Protein AF-A0A972ZMJ4-F1 (afdb_monomer_lite)

Radius of gyration: 10.58 Å; chains: 1; bounding box: 25×20×24 Å

Structure (mmCIF, N/CA/C/O backbone):
data_AF-A0A972ZMJ4-F1
#
_entry.id   AF-A0A972ZMJ4-F1
#
loop_
_atom_site.group_PDB
_atom_site.id
_atom_site.type_symbol
_atom_site.label_atom_id
_atom_site.label_alt_id
_atom_site.label_comp_id
_atom_site.label_asym_id
_atom_site.label_entity_id
_atom_site.label_seq_id
_atom_site.pdbx_PDB_ins_code
_atom_site.Cartn_x
_atom_site.Cartn_y
_atom_site.Cartn_z
_atom_site.occupancy
_atom_site.B_iso_or_equiv
_atom_site.auth_seq_id
_atom_site.auth_comp_id
_atom_site.auth_asym_id
_atom_site.auth_atom_id
_atom_site.pdbx_PDB_model_num
ATOM 1 N N . MET A 1 1 ? 5.030 -1.733 4.303 1.00 91.12 1 MET A N 1
ATOM 2 C CA . MET A 1 1 ? 3.623 -1.267 4.296 1.00 91.12 1 MET A CA 1
ATOM 3 C C . MET A 1 1 ? 3.462 -0.244 5.404 1.00 91.12 1 MET A C 1
ATOM 5 O O . MET A 1 1 ? 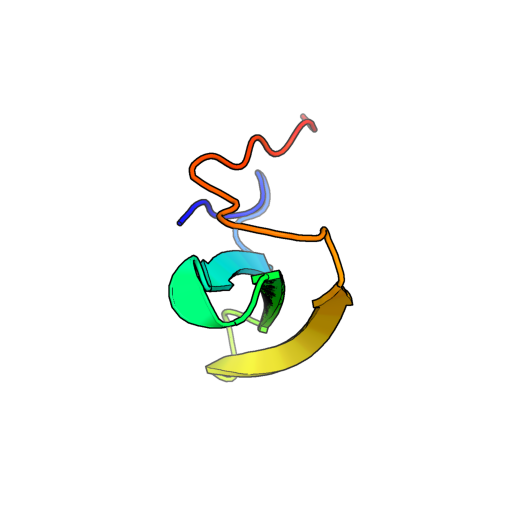4.214 -0.327 6.369 1.00 91.12 1 MET A O 1
ATOM 9 N N . ARG A 1 2 ? 2.530 0.703 5.285 1.00 95.50 2 ARG A N 1
ATOM 10 C CA . ARG A 1 2 ? 2.254 1.680 6.347 1.00 95.50 2 ARG A 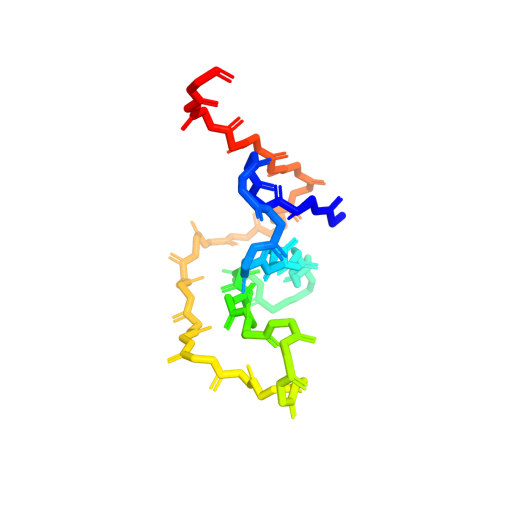CA 1
ATOM 11 C C . ARG A 1 2 ? 0.787 2.100 6.324 1.00 95.50 2 ARG A C 1
ATOM 13 O O . ARG A 1 2 ? 0.246 2.350 5.250 1.00 95.50 2 ARG A O 1
ATOM 20 N N . PHE A 1 3 ? 0.157 2.173 7.491 1.00 95.81 3 PHE A N 1
ATOM 21 C CA . PHE A 1 3 ? -1.196 2.722 7.640 1.00 95.81 3 PHE A CA 1
ATOM 22 C C . PHE A 1 3 ? -1.204 4.233 7.428 1.00 95.81 3 PHE A C 1
ATOM 24 O O . PHE A 1 3 ? -0.156 4.844 7.545 1.00 95.81 3 PHE A O 1
ATOM 31 N N . ALA A 1 4 ? -2.338 4.854 7.134 1.00 94.75 4 ALA A N 1
ATOM 32 C CA . ALA A 1 4 ? -2.533 6.285 7.350 1.00 94.75 4 ALA A CA 1
ATOM 33 C C . ALA A 1 4 ? -2.586 6.592 8.864 1.00 94.75 4 ALA A C 1
ATOM 35 O O . ALA A 1 4 ? -2.776 5.671 9.659 1.00 94.75 4 ALA A O 1
ATOM 36 N N . PRO A 1 5 ? -2.404 7.851 9.293 1.00 94.75 5 PRO A N 1
ATOM 37 C CA . PRO A 1 5 ? -2.436 8.227 10.710 1.00 94.75 5 PRO A CA 1
ATOM 38 C C . PRO A 1 5 ? -3.802 7.961 11.356 1.00 94.75 5 PRO A C 1
ATOM 40 O O . PRO A 1 5 ? -3.869 7.505 12.490 1.00 94.75 5 PRO A O 1
ATOM 43 N N . ASP A 1 6 ? -4.880 8.158 10.595 1.00 94.56 6 ASP A N 1
ATOM 44 C CA . ASP A 1 6 ? -6.259 7.841 10.985 1.00 94.56 6 ASP A CA 1
ATOM 45 C C . ASP A 1 6 ? -6.594 6.337 10.924 1.00 94.56 6 ASP A C 1
ATOM 47 O O . ASP A 1 6 ? -7.691 5.928 11.295 1.00 94.56 6 ASP A O 1
ATOM 51 N N . GLY A 1 7 ? -5.673 5.502 10.431 1.00 95.44 7 GLY A N 1
ATOM 52 C CA . GLY A 1 7 ? -5.871 4.066 10.254 1.00 95.44 7 GLY A CA 1
ATOM 53 C C . GLY A 1 7 ? -6.862 3.668 9.154 1.00 95.44 7 GLY A C 1
ATOM 54 O O . GLY A 1 7 ? -7.005 2.473 8.902 1.00 95.44 7 GLY A O 1
ATOM 55 N N . ALA A 1 8 ? -7.507 4.611 8.459 1.00 96.56 8 ALA A N 1
ATOM 56 C CA . ALA A 1 8 ? -8.552 4.322 7.469 1.00 96.56 8 ALA A CA 1
ATOM 57 C C . ALA A 1 8 ? -7.991 3.750 6.158 1.00 96.56 8 ALA A C 1
ATOM 59 O O . ALA A 1 8 ? -8.691 3.080 5.401 1.00 96.56 8 ALA A O 1
ATOM 60 N N . LYS A 1 9 ? -6.710 4.015 5.878 1.00 97.00 9 LYS A N 1
ATOM 61 C CA . LYS A 1 9 ? -6.030 3.527 4.674 1.00 97.00 9 LYS A CA 1
ATOM 62 C C . LYS A 1 9 ? -4.778 2.738 5.006 1.00 97.00 9 LYS A C 1
ATOM 64 O O . LYS A 1 9 ? -4.052 3.068 5.941 1.00 97.00 9 LYS A O 1
ATOM 69 N N . LEU A 1 10 ? -4.476 1.742 4.182 1.00 97.00 10 LEU A N 1
ATOM 70 C CA . LEU A 1 10 ? -3.210 1.016 4.193 1.00 97.00 10 LEU A CA 1
ATOM 71 C C . LEU A 1 10 ? -2.494 1.209 2.860 1.00 97.00 10 LEU A C 1
ATOM 73 O O . LEU A 1 10 ? -3.062 0.989 1.792 1.00 97.00 10 LEU A O 1
ATOM 77 N N . TYR A 1 11 ? -1.221 1.579 2.930 1.00 97.00 11 TYR A N 1
ATOM 78 C CA . TYR A 1 11 ? -0.362 1.724 1.768 1.00 97.00 11 TYR A CA 1
ATOM 79 C C . TYR A 1 11 ? 0.621 0.557 1.699 1.00 97.00 11 TYR A C 1
ATOM 81 O O . TYR A 1 11 ? 1.459 0.355 2.591 1.00 97.00 11 TYR A O 1
ATOM 89 N N . ALA A 1 12 ? 0.525 -0.220 0.624 1.00 97.00 12 ALA A N 1
ATOM 90 C CA . ALA A 1 12 ? 1.360 -1.386 0.381 1.00 97.00 12 ALA A CA 1
ATOM 91 C C . ALA A 1 12 ? 2.276 -1.153 -0.817 1.00 97.00 12 ALA A C 1
ATOM 93 O O . ALA A 1 12 ? 1.824 -0.882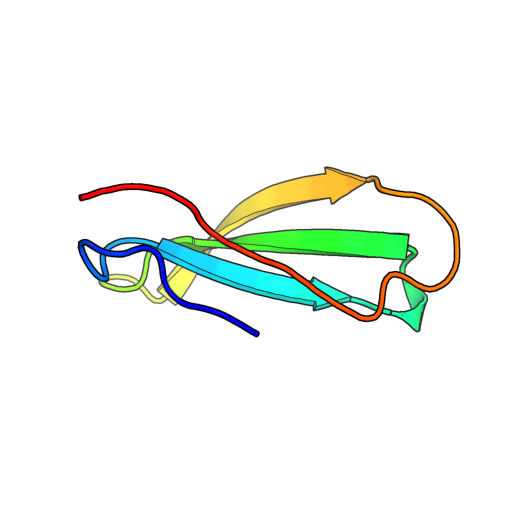 -1.925 1.00 97.00 12 ALA A O 1
ATOM 94 N N . VAL A 1 13 ? 3.577 -1.270 -0.575 1.00 97.56 13 VAL A N 1
ATOM 95 C CA . VAL A 1 13 ? 4.601 -1.173 -1.610 1.00 97.56 13 VAL A CA 1
ATOM 96 C C . VAL A 1 13 ? 4.652 -2.493 -2.372 1.00 97.56 13 VAL A C 1
ATOM 98 O O . VAL A 1 13 ? 4.868 -3.545 -1.773 1.00 97.56 13 VAL A O 1
ATOM 101 N N . ASN A 1 14 ? 4.486 -2.428 -3.690 1.00 96.38 14 ASN A N 1
ATOM 102 C CA . ASN A 1 14 ? 4.604 -3.562 -4.596 1.00 96.38 14 ASN A CA 1
ATOM 103 C C . ASN A 1 14 ? 5.945 -3.451 -5.339 1.00 96.38 14 ASN A C 1
ATOM 105 O O . ASN A 1 14 ? 5.984 -3.019 -6.490 1.00 96.38 14 ASN A O 1
ATOM 109 N N . HIS A 1 15 ? 7.043 -3.821 -4.673 1.00 95.81 15 HIS A N 1
ATOM 110 C CA . HIS A 1 15 ? 8.412 -3.615 -5.169 1.00 95.81 15 HIS A CA 1
ATOM 111 C C . HIS A 1 15 ? 8.621 -4.114 -6.610 1.00 95.81 15 HIS A C 1
ATOM 113 O O . HIS A 1 15 ? 9.042 -3.357 -7.477 1.00 95.81 15 HIS A O 1
ATOM 119 N N . GLY A 1 16 ? 8.266 -5.372 -6.896 1.00 96.19 16 GLY A N 1
ATOM 120 C CA . GLY A 1 16 ? 8.440 -5.951 -8.235 1.00 96.19 16 GLY A CA 1
ATOM 121 C C . GLY A 1 16 ? 7.505 -5.376 -9.305 1.00 96.19 16 GLY A C 1
ATOM 122 O O . GLY A 1 16 ? 7.798 -5.485 -10.487 1.00 96.19 16 GLY A O 1
ATOM 123 N N . ALA A 1 17 ? 6.392 -4.758 -8.904 1.00 96.12 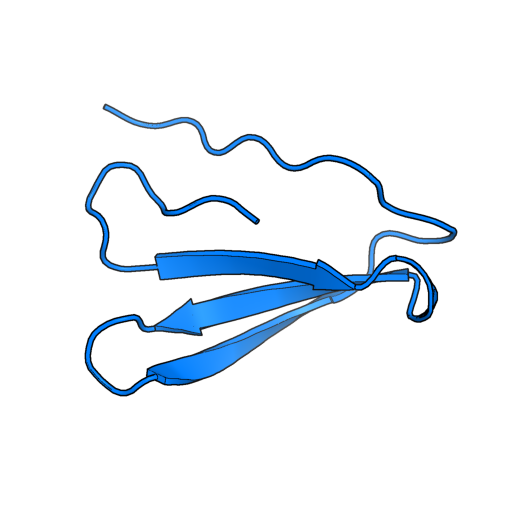17 ALA A N 1
ATOM 124 C CA . ALA A 1 17 ? 5.408 -4.184 -9.822 1.00 96.12 17 ALA A CA 1
ATOM 125 C C . ALA A 1 17 ? 5.560 -2.665 -9.992 1.00 96.12 17 ALA A C 1
ATOM 127 O O . ALA A 1 17 ? 4.702 -2.037 -10.610 1.00 96.12 17 ALA A O 1
ATOM 128 N N . GLY A 1 18 ? 6.573 -2.055 -9.372 1.00 97.25 18 GLY A N 1
ATOM 129 C CA . GLY A 1 18 ? 6.846 -0.626 -9.491 1.00 97.25 18 GLY A CA 1
ATOM 130 C C . GLY A 1 18 ? 5.701 0.293 -9.051 1.00 97.25 18 GLY A C 1
ATOM 131 O O . GLY A 1 18 ? 5.491 1.369 -9.617 1.00 97.25 18 GLY A O 1
ATOM 132 N N . SER A 1 19 ? 4.896 -0.147 -8.080 1.00 97.88 19 SER A N 1
ATOM 133 C CA . SER A 1 19 ? 3.672 0.554 -7.679 1.00 97.88 19 SER A CA 1
ATOM 134 C C . SER A 1 19 ? 3.403 0.493 -6.180 1.00 97.88 19 SER A C 1
ATOM 136 O O . SER A 1 19 ? 3.986 -0.303 -5.446 1.00 97.88 19 SER A O 1
ATOM 138 N N . VAL A 1 20 ? 2.464 1.317 -5.727 1.00 97.81 20 VAL A N 1
ATOM 139 C CA . VAL A 1 20 ? 1.911 1.314 -4.373 1.00 97.81 20 VAL A CA 1
ATOM 140 C C . VAL A 1 20 ? 0.407 1.083 -4.457 1.00 97.81 20 VAL A C 1
ATOM 142 O O . VAL A 1 20 ? -0.298 1.801 -5.161 1.00 97.81 20 VAL A O 1
ATOM 145 N N . SER A 1 21 ? -0.101 0.097 -3.727 1.00 98.00 21 SER A N 1
ATOM 146 C CA . SER A 1 21 ? -1.541 -0.091 -3.536 1.00 98.00 21 SER A CA 1
ATOM 147 C C . SER A 1 21 ? -2.024 0.763 -2.366 1.00 98.00 21 SER A C 1
ATOM 149 O O . SER A 1 21 ? -1.382 0.785 -1.315 1.00 98.00 21 SER A O 1
ATOM 151 N N . VAL A 1 22 ? -3.173 1.411 -2.527 1.00 97.62 22 VAL A N 1
ATOM 152 C CA . VAL A 1 22 ? -3.926 2.068 -1.455 1.00 97.62 22 VAL A CA 1
ATOM 153 C C . VAL A 1 22 ? -5.149 1.214 -1.171 1.00 97.62 22 VAL A C 1
ATOM 155 O O . VAL A 1 22 ? -5.937 0.953 -2.079 1.00 97.62 22 VAL A O 1
ATOM 158 N N . LEU A 1 23 ? -5.291 0.769 0.068 1.00 98.06 23 LEU A N 1
ATOM 159 C CA . LEU A 1 23 ? -6.389 -0.072 0.517 1.00 98.06 23 LEU A CA 1
ATOM 160 C C . LEU A 1 23 ? -7.232 0.680 1.541 1.00 98.06 23 LEU A C 1
ATOM 162 O O . LEU A 1 23 ? -6.685 1.461 2.319 1.00 98.06 23 LEU A O 1
ATOM 166 N N . ASP A 1 24 ? -8.532 0.419 1.538 1.00 98.06 24 ASP A N 1
ATOM 167 C CA . ASP A 1 24 ? -9.426 0.708 2.653 1.00 98.06 24 ASP A CA 1
ATOM 168 C C . ASP A 1 24 ? -9.268 -0.395 3.705 1.00 98.06 24 ASP A C 1
ATOM 170 O O . ASP A 1 24 ? -9.149 -1.579 3.373 1.00 98.06 24 ASP A O 1
ATOM 174 N N . THR A 1 25 ? -9.173 -0.014 4.975 1.00 97.12 25 THR A N 1
ATOM 175 C CA . THR A 1 25 ? -8.918 -0.969 6.061 1.00 97.12 2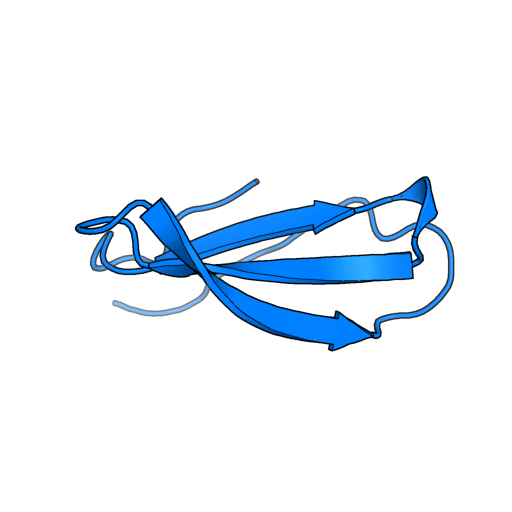5 THR A CA 1
ATOM 176 C C . THR A 1 25 ? -10.186 -1.575 6.643 1.00 97.12 25 THR A C 1
ATOM 178 O O . THR A 1 25 ? -10.099 -2.639 7.255 1.00 97.12 25 THR A O 1
ATOM 181 N N . ALA A 1 26 ? -11.345 -0.944 6.445 1.00 97.75 26 ALA A N 1
ATOM 182 C CA . ALA A 1 26 ? -12.614 -1.415 6.978 1.00 97.75 26 ALA A CA 1
ATOM 183 C C . ALA A 1 26 ? -13.164 -2.577 6.145 1.00 97.75 26 ALA A C 1
ATOM 185 O O . ALA A 1 26 ? -13.603 -3.578 6.710 1.00 97.75 26 ALA A O 1
ATOM 186 N N . ASP A 1 27 ? -13.105 -2.468 4.817 1.00 97.12 27 ASP A N 1
ATOM 187 C CA . ASP A 1 27 ? -13.612 -3.491 3.892 1.00 97.12 27 ASP A CA 1
ATOM 188 C C . ASP A 1 27 ? -12.509 -4.312 3.196 1.00 97.12 27 ASP A C 1
ATOM 190 O O . ASP A 1 27 ? -12.802 -5.221 2.419 1.00 97.12 27 ASP A O 1
ATOM 194 N N . GLN A 1 28 ? -11.237 -4.020 3.498 1.00 96.00 28 GLN A N 1
ATOM 195 C CA . GLN A 1 28 ? -10.051 -4.681 2.936 1.00 96.00 28 GLN A CA 1
ATOM 196 C C . GLN A 1 28 ? -9.955 -4.589 1.405 1.00 96.00 28 GLN A C 1
ATOM 198 O O . GLN A 1 28 ? -9.323 -5.431 0.753 1.00 96.00 28 GLN A O 1
ATOM 203 N N . ARG A 1 29 ? -10.551 -3.557 0.799 1.00 97.75 29 ARG A N 1
ATOM 204 C CA . ARG A 1 29 ? -10.570 -3.379 -0.653 1.00 97.75 29 ARG A CA 1
ATOM 205 C C . ARG A 1 29 ? -9.441 -2.481 -1.141 1.00 97.75 29 ARG A C 1
ATOM 207 O O . ARG A 1 29 ? -9.093 -1.476 -0.529 1.00 97.75 29 ARG A O 1
ATOM 214 N N . VAL A 1 30 ? -8.906 -2.783 -2.325 1.00 97.81 30 VAL A N 1
ATOM 215 C CA . VAL A 1 30 ? -8.005 -1.862 -3.034 1.00 97.81 30 VAL A CA 1
ATOM 216 C C . VAL A 1 30 ? -8.814 -0.678 -3.567 1.00 97.81 30 VAL A C 1
ATOM 218 O O . VAL A 1 30 ? -9.696 -0.842 -4.407 1.00 97.81 30 VAL A O 1
ATOM 221 N N . LEU A 1 31 ? -8.490 0.520 -3.091 1.00 97.88 31 LEU A N 1
ATOM 222 C CA . LEU A 1 31 ? -9.076 1.780 -3.543 1.00 97.88 31 LEU A CA 1
ATOM 223 C C . LEU A 1 31 ? -8.349 2.339 -4.764 1.00 97.88 31 LEU A C 1
ATOM 225 O O . LEU A 1 31 ? -8.977 2.920 -5.644 1.00 97.88 31 LEU A O 1
ATOM 229 N N . ASN A 1 32 ? -7.021 2.207 -4.798 1.00 97.81 32 ASN A N 1
ATOM 230 C CA . ASN A 1 32 ? -6.201 2.739 -5.880 1.00 97.81 32 ASN A CA 1
ATOM 231 C C . ASN A 1 32 ? -4.869 1.984 -6.014 1.00 97.81 32 ASN A C 1
ATOM 233 O O . ASN A 1 32 ? -4.391 1.363 -5.062 1.00 97.81 32 ASN A O 1
ATOM 237 N N . ARG A 1 33 ? -4.233 2.095 -7.181 1.00 97.56 33 ARG A N 1
ATOM 238 C CA . ARG A 1 33 ? -2.846 1.694 -7.413 1.00 97.56 33 ARG A CA 1
ATOM 239 C C . ARG A 1 33 ? -2.093 2.844 -8.076 1.00 97.56 33 ARG A C 1
ATOM 241 O O . ARG A 1 33 ? -2.465 3.307 -9.145 1.00 97.56 33 ARG A O 1
ATOM 248 N N . ILE A 1 34 ? -1.029 3.286 -7.421 1.00 96.69 34 ILE A N 1
ATOM 249 C CA . ILE A 1 34 ? -0.197 4.412 -7.837 1.00 96.69 34 ILE A CA 1
ATOM 250 C C . ILE A 1 34 ? 1.081 3.847 -8.448 1.00 96.69 34 ILE A C 1
ATOM 252 O O . ILE A 1 34 ? 1.821 3.134 -7.771 1.00 96.69 34 ILE A O 1
ATOM 256 N N . THR A 1 35 ? 1.343 4.146 -9.716 1.00 97.31 35 THR A N 1
ATOM 257 C CA . THR A 1 35 ? 2.614 3.803 -10.368 1.00 97.31 35 THR A CA 1
ATOM 258 C C . THR A 1 35 ? 3.709 4.741 -9.871 1.00 97.31 35 THR A C 1
ATOM 260 O O . THR A 1 35 ? 3.518 5.955 -9.864 1.00 97.31 35 THR A O 1
ATOM 263 N N . VAL A 1 36 ? 4.840 4.180 -9.443 1.00 95.12 36 VAL A N 1
ATOM 264 C CA . VAL A 1 36 ? 5.975 4.933 -8.877 1.00 95.12 36 VAL A CA 1
ATOM 265 C C . VAL A 1 36 ? 7.231 4.789 -9.743 1.00 95.12 36 VAL A C 1
ATOM 267 O O . VAL A 1 36 ? 8.026 5.720 -9.807 1.00 95.12 36 VAL A O 1
ATOM 270 N N . GLY A 1 37 ? 7.388 3.662 -10.444 1.00 92.00 37 GLY A N 1
ATOM 271 C CA . GLY A 1 37 ? 8.610 3.306 -11.173 1.00 92.00 37 GLY A CA 1
ATOM 272 C C . GLY A 1 37 ? 9.337 2.145 -10.500 1.00 92.00 37 GLY A C 1
ATOM 273 O O . GLY A 1 37 ? 8.778 1.517 -9.606 1.00 92.00 37 GLY A O 1
ATOM 274 N N . ASP A 1 38 ? 10.553 1.829 -10.933 1.00 95.75 38 ASP A N 1
ATOM 275 C CA . ASP A 1 38 ? 11.224 0.585 -10.541 1.00 95.75 38 ASP A CA 1
ATOM 276 C C . ASP A 1 38 ? 11.572 0.508 -9.048 1.00 95.75 38 ASP A C 1
ATOM 278 O O . ASP A 1 38 ? 12.145 1.427 -8.463 1.00 95.75 38 ASP A O 1
ATOM 282 N N . GLY A 1 39 ? 11.248 -0.640 -8.444 1.00 92.75 39 GLY A N 1
ATOM 283 C CA . GLY A 1 39 ? 11.720 -1.042 -7.118 1.00 92.75 39 GLY A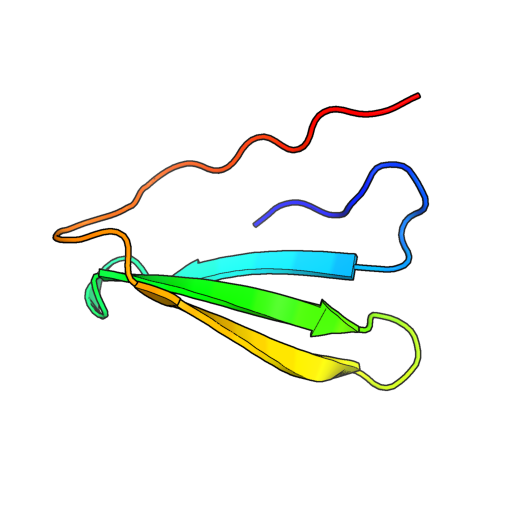 CA 1
ATOM 284 C C . GLY A 1 39 ? 11.393 -0.088 -5.964 1.00 92.75 39 GLY A C 1
ATOM 285 O O . GLY A 1 39 ? 12.292 0.208 -5.171 1.00 92.75 39 GLY A O 1
ATOM 286 N N . PRO A 1 40 ? 10.142 0.391 -5.792 1.00 94.00 40 PRO A N 1
ATOM 287 C CA . PRO A 1 40 ? 9.802 1.149 -4.601 1.00 94.00 40 PRO A CA 1
ATOM 288 C C . PRO A 1 40 ? 10.038 0.258 -3.379 1.00 94.00 40 PRO A C 1
ATOM 290 O O . PRO A 1 40 ? 9.631 -0.904 -3.353 1.00 94.00 40 PRO A O 1
ATOM 293 N N . SER A 1 41 ? 10.708 0.802 -2.369 1.00 93.50 41 SER A N 1
ATOM 294 C CA . SER A 1 41 ? 11.138 0.053 -1.182 1.00 93.50 41 SER A CA 1
ATOM 295 C C . SER A 1 41 ? 10.539 0.601 0.111 1.00 93.50 41 SER A C 1
ATOM 297 O O . SER A 1 41 ? 10.317 -0.149 1.062 1.00 93.50 41 SER A O 1
ATOM 299 N N . GLN A 1 42 ? 10.225 1.896 0.145 1.00 91.69 42 GLN A N 1
ATOM 300 C CA . GLN A 1 42 ? 9.737 2.581 1.335 1.00 91.69 42 GLN A CA 1
ATOM 301 C C . GLN A 1 42 ? 8.514 3.441 1.039 1.00 91.69 42 GLN A C 1
ATOM 303 O O . GLN A 1 42 ? 8.308 3.919 -0.074 1.00 91.69 42 GLN A O 1
ATOM 308 N N . ILE A 1 43 ? 7.697 3.634 2.074 1.00 92.50 43 ILE A N 1
ATOM 309 C CA . ILE A 1 43 ? 6.565 4.550 2.047 1.00 92.50 43 ILE A CA 1
ATOM 310 C C . ILE A 1 43 ? 6.446 5.257 3.389 1.00 92.50 43 ILE A C 1
ATOM 312 O O . ILE A 1 43 ? 6.524 4.628 4.446 1.00 92.50 43 ILE A O 1
ATOM 316 N N . ILE A 1 44 ? 6.238 6.567 3.333 1.00 91.94 44 ILE A N 1
ATOM 317 C CA . ILE A 1 44 ? 5.956 7.407 4.489 1.00 91.94 44 ILE A CA 1
ATOM 318 C C . ILE A 1 44 ? 4.598 8.051 4.249 1.00 91.94 44 ILE A C 1
ATOM 320 O O . ILE A 1 44 ? 4.258 8.458 3.143 1.00 91.94 44 ILE A O 1
ATOM 324 N N . THR A 1 45 ? 3.811 8.114 5.307 1.00 87.69 45 THR A N 1
ATOM 325 C CA . THR A 1 45 ? 2.531 8.810 5.349 1.00 87.69 45 THR A CA 1
ATOM 326 C C . THR A 1 45 ? 2.698 9.929 6.360 1.00 87.69 45 THR A C 1
ATOM 328 O O . THR A 1 45 ? 3.288 9.720 7.427 1.00 87.69 45 THR A O 1
ATOM 331 N N . ILE A 1 46 ? 2.231 11.114 5.984 1.00 84.75 46 ILE A N 1
ATOM 332 C CA . ILE A 1 46 ? 2.356 12.343 6.760 1.00 84.75 46 ILE A CA 1
ATOM 333 C C . ILE A 1 46 ? 0.940 12.845 7.032 1.00 84.75 46 ILE A C 1
ATOM 335 O O . ILE A 1 46 ? 0.120 12.892 6.115 1.00 84.75 46 ILE A O 1
ATOM 339 N N . GLY A 1 47 ? 0.659 13.181 8.287 1.00 71.38 47 GLY A N 1
ATOM 340 C CA . GLY A 1 47 ? -0.617 13.727 8.738 1.00 71.38 47 GLY A CA 1
ATOM 341 C C . GLY A 1 47 ? -0.806 13.503 10.239 1.00 71.38 47 GLY A C 1
ATOM 342 O O . GLY A 1 47 ? -0.530 12.404 10.706 1.00 71.38 47 GLY A O 1
ATOM 343 N N . GLY A 1 48 ? -1.248 14.553 10.938 1.00 53.28 48 GLY A N 1
ATOM 344 C CA . GLY A 1 48 ? -1.712 14.563 12.335 1.00 53.28 48 GLY A CA 1
ATOM 345 C C . GLY A 1 48 ? -0.744 14.025 13.372 1.00 53.28 48 GLY A C 1
ATOM 346 O O . GLY A 1 48 ? -1.003 12.897 13.837 1.00 53.28 48 GLY A O 1
#

pLDDT: mean 94.17, std 7.41, range [53.28, 98.06]

Sequence (48 aa):
MRFAPDGAKLYAVNHGAGSVSVLDTADQRVLNRITVGDGPSQIITIGG

Secondary structure (DSSP, 8-state):
-EE-TTSSEEEEEEGGGTEEEEEESSS--EEEEEE--S----------

Foldseek 3Di:
DDAAPVNQWDWADPQCQQWIFIAGPVVRHTPDIGHHGHGDDDDDHDDD